Protein AF-0000000072094626 (afdb_homodimer)

Solvent-accessible surface area (backbone atoms only — not comparable to full-atom values): 9443 Å² total; per-residue (Å²): 126,78,77,62,43,50,70,59,58,68,62,19,63,42,38,74,33,29,32,43,36,54,30,56,33,66,37,34,53,61,81,50,73,42,52,44,50,29,40,47,22,31,36,39,31,54,20,43,29,46,33,30,48,63,70,65,73,51,62,72,53,30,71,47,33,34,38,36,31,45,36,63,46,53,60,38,62,91,82,65,58,34,63,42,65,42,60,80,67,52,131,124,77,76,63,42,51,72,60,59,69,62,19,63,44,39,75,33,29,34,42,36,54,31,56,32,65,37,36,52,60,83,51,73,43,51,44,50,30,40,49,21,29,37,39,30,54,18,42,31,46,32,30,49,61,69,64,73,49,61,73,53,30,71,48,34,35,38,36,33,46,35,64,45,52,60,39,62,90,82,66,59,35,62,42,66,42,60,78,67,54,131

Nearest PDB structures (foldseek):
  8wed-assembly2_E  TM=9.328E-01  e=4.763E-06  Arabidopsis thaliana
  7ogq-assembly1_BBB  TM=9.602E-01  e=1.134E-05  Arabidopsis thaliana
  4lsx-assembly2_B  TM=9.544E-01  e=6.430E-05  Arabidopsis thaliana
  8wei-assembly1_A  TM=9.555E-01  e=1.629E-04  Brassica napus
  6r1h-assembly1_A  TM=9.447E-01  e=2.674E-04  Arabidopsis thaliana

Sequence (182 aa):
MALTSVIPRELGNLTFLVSLDLGSNSFCRNLPQEMAHLGRLKFLDLSFNGFSGKVPSWFGFLHQLQVLNLGNNSFTGSMLLHFLIFPHLRLMALTSVIPRELGNLTFLVSLDLGSNSFCRNLPQEMAHLGRLKFLDLSFNGFSGKVPSWFGFLHQLQVLNLGNNSFTGSMLLHFLIFPHLRL

pLDDT: mean 82.94, std 17.41, range [27.89, 96.94]

Secondary structure (DSSP, 8-state):
-----S--GGGGG-TT-SEEE--SS--EEPPPGGGGG-TT-SEEE--SSEEEEEPPGGGGG-TT--EEE--SSEEESSS--SEEE-GGG--/-----S--GGGGG-TT-SEEE--SS--EEPPPGGGGG-TT-SEEE--SSEEEEEPPGGGGG-TT--EEE--SSEEESTT--SEEE-GGG--

Structure (mmCIF, N/CA/C/O backbone):
data_AF-0000000072094626-model_v1
#
loop_
_entity.id
_entity.type
_entity.pdbx_description
1 polymer 'Uncharacterized protein'
#
loop_
_atom_site.group_PDB
_atom_site.id
_atom_site.type_symbol
_atom_site.label_atom_id
_atom_site.label_alt_id
_atom_site.label_comp_id
_atom_site.label_asym_id
_atom_site.label_entity_id
_atom_site.label_seq_id
_atom_site.pdbx_PDB_ins_code
_atom_site.Cartn_x
_atom_site.Cartn_y
_atom_site.Cartn_z
_atom_site.occupancy
_atom_site.B_iso_or_equiv
_atom_site.auth_seq_id
_atom_site.auth_comp_id
_atom_site.auth_asym_id
_atom_site.auth_atom_id
_atom_site.pdbx_PDB_model_num
ATOM 1 N N . MET A 1 1 ? 20.719 -7.391 7.891 1 30.98 1 MET A N 1
ATOM 2 C CA . MET A 1 1 ? 19.312 -7.766 8.094 1 30.98 1 MET A CA 1
ATOM 3 C C . MET A 1 1 ? 18.578 -7.875 6.766 1 30.98 1 MET A C 1
ATOM 5 O O . MET A 1 1 ? 18.625 -6.953 5.945 1 30.98 1 MET A O 1
ATOM 9 N N . ALA A 1 2 ? 18.484 -8.844 6.297 1 40.97 2 ALA A N 1
ATOM 10 C CA . ALA A 1 2 ? 18.016 -9.07 4.926 1 40.97 2 ALA A CA 1
ATOM 11 C C . ALA A 1 2 ? 16.688 -8.375 4.672 1 40.97 2 ALA A C 1
ATOM 13 O O . ALA A 1 2 ? 15.773 -8.438 5.496 1 40.97 2 ALA A O 1
ATOM 14 N N . LEU A 1 3 ? 16.656 -7.176 4.172 1 55.59 3 LEU A N 1
ATOM 15 C CA . LEU A 1 3 ? 15.453 -6.434 3.789 1 55.59 3 LEU A CA 1
ATOM 16 C C . LEU A 1 3 ? 14.367 -7.379 3.279 1 55.59 3 LEU A C 1
ATOM 18 O O . LEU A 1 3 ? 14.594 -8.141 2.338 1 55.59 3 LEU A O 1
ATOM 22 N N . THR A 1 4 ? 13.664 -7.965 4.25 1 74.38 4 THR A N 1
ATOM 23 C CA . THR A 1 4 ? 12.68 -8.953 3.801 1 74.38 4 THR A CA 1
ATOM 24 C C . THR A 1 4 ? 11.672 -8.312 2.852 1 74.38 4 THR A C 1
ATOM 26 O O . THR A 1 4 ? 10.969 -7.375 3.229 1 74.38 4 THR A O 1
ATOM 29 N N . SER A 1 5 ? 11.891 -8.469 1.606 1 90.94 5 SER A N 1
ATOM 30 C CA . SER A 1 5 ? 11.062 -7.957 0.525 1 90.94 5 SER A CA 1
ATOM 31 C C . SER A 1 5 ? 9.75 -8.727 0.422 1 90.94 5 SER A C 1
ATOM 33 O O . SER A 1 5 ? 9.258 -8.984 -0.68 1 90.94 5 SER A O 1
ATOM 35 N N . VAL A 1 6 ? 9.25 -9.18 1.604 1 91.56 6 VAL A N 1
ATOM 36 C CA . VAL A 1 6 ? 7.988 -9.922 1.61 1 91.56 6 VAL A CA 1
ATOM 37 C C . VAL A 1 6 ? 6.875 -9.047 2.18 1 91.56 6 VAL A C 1
ATOM 39 O O . VAL A 1 6 ? 7.141 -8.094 2.908 1 91.56 6 VAL A O 1
ATOM 42 N N . ILE A 1 7 ? 5.719 -9.312 1.724 1 92.38 7 ILE A N 1
ATOM 43 C CA . ILE A 1 7 ? 4.574 -8.617 2.309 1 92.38 7 ILE A CA 1
ATOM 44 C C . ILE A 1 7 ? 4.363 -9.094 3.744 1 92.38 7 ILE A C 1
ATOM 46 O O . ILE A 1 7 ? 4.191 -10.289 3.992 1 92.38 7 ILE A O 1
ATOM 50 N N . PRO A 1 8 ? 4.359 -8.141 4.562 1 89.81 8 PRO A N 1
ATOM 51 C CA . PRO A 1 8 ? 4.102 -8.547 5.941 1 89.81 8 PRO A CA 1
ATOM 52 C C . PRO A 1 8 ? 2.684 -9.086 6.141 1 89.81 8 PRO A C 1
ATOM 54 O O . PRO A 1 8 ? 1.732 -8.555 5.562 1 89.81 8 PRO A O 1
ATOM 57 N N . ARG A 1 9 ? 2.562 -10.148 6.973 1 90.12 9 ARG A N 1
ATOM 58 C CA . ARG A 1 9 ? 1.256 -10.758 7.199 1 90.12 9 ARG A CA 1
ATOM 59 C C . ARG A 1 9 ? 0.287 -9.766 7.828 1 90.12 9 ARG A C 1
ATOM 61 O O . ARG A 1 9 ? -0.927 -9.867 7.641 1 90.12 9 ARG A O 1
ATOM 68 N N . GLU A 1 10 ? 0.843 -8.719 8.453 1 90.38 10 GLU A N 1
ATOM 69 C CA . GLU A 1 10 ? 0.038 -7.715 9.141 1 90.38 10 GLU A CA 1
ATOM 70 C C . GLU A 1 10 ? -0.748 -6.859 8.148 1 90.38 10 GLU A C 1
ATOM 72 O O . GLU A 1 10 ? -1.73 -6.215 8.523 1 90.38 10 GLU A O 1
ATOM 77 N N . LEU A 1 11 ? -0.308 -6.898 6.926 1 90.62 11 LEU A N 1
ATOM 78 C CA . LEU A 1 11 ? -1.062 -6.18 5.902 1 90.62 11 LEU A CA 1
ATOM 79 C C . LEU A 1 11 ? -2.471 -6.746 5.77 1 90.62 11 LEU A C 1
ATOM 81 O O . LEU A 1 11 ? -3.414 -6.012 5.461 1 90.62 11 LEU A O 1
ATOM 85 N N . GLY A 1 12 ? -2.625 -8.023 6.09 1 91.94 12 GLY A N 1
ATOM 86 C CA . GLY A 1 12 ? -3.92 -8.68 6.039 1 91.94 12 GLY A CA 1
ATOM 87 C C . GLY A 1 12 ? -4.883 -8.188 7.105 1 91.94 12 GLY A C 1
ATOM 88 O O . GLY A 1 12 ? -6.082 -8.453 7.035 1 91.94 12 GLY A O 1
ATOM 89 N N . ASN A 1 13 ? -4.34 -7.422 8.023 1 90.69 13 ASN A N 1
ATOM 90 C CA . ASN A 1 13 ? -5.18 -6.883 9.086 1 90.69 13 ASN A CA 1
ATOM 91 C C . ASN A 1 13 ? -5.922 -5.629 8.633 1 90.69 13 ASN A C 1
ATOM 93 O O . ASN A 1 13 ? -6.855 -5.18 9.297 1 90.69 13 ASN A O 1
ATOM 97 N N . LEU A 1 14 ? -5.535 -5.133 7.566 1 92.56 14 LEU A N 1
ATOM 98 C CA . LEU A 1 14 ? -6.16 -3.914 7.066 1 92.56 14 LEU A CA 1
ATOM 99 C C . LEU A 1 14 ? -7.422 -4.238 6.27 1 92.56 14 LEU A C 1
ATOM 101 O O . LEU A 1 14 ? -7.504 -3.922 5.082 1 92.56 14 LEU A O 1
ATOM 105 N N . THR A 1 15 ? -8.406 -4.738 6.98 1 93.31 15 THR A N 1
ATOM 106 C CA . THR A 1 15 ? -9.594 -5.305 6.352 1 93.31 15 THR A CA 1
ATOM 107 C C . THR A 1 15 ? -10.477 -4.203 5.77 1 93.31 15 THR A C 1
ATOM 109 O O . THR A 1 15 ? -11.391 -4.48 4.984 1 93.31 15 THR A O 1
ATOM 112 N N . PHE A 1 16 ? -10.156 -2.979 6.109 1 94.5 16 PHE A N 1
ATOM 113 C CA . PHE A 1 16 ? -10.945 -1.851 5.641 1 94.5 16 PHE A CA 1
ATOM 114 C C . PHE A 1 16 ? -10.438 -1.357 4.289 1 94.5 16 PHE A C 1
ATOM 116 O O . PHE A 1 16 ? -11.039 -0.468 3.682 1 94.5 16 PHE A O 1
ATOM 123 N N . LEU A 1 17 ? -9.406 -1.955 3.691 1 95.5 17 LEU A N 1
ATOM 124 C CA . LEU A 1 17 ? -8.82 -1.461 2.453 1 95.5 17 LEU A CA 1
ATOM 125 C C . LEU A 1 17 ? -9.773 -1.653 1.279 1 95.5 17 LEU A C 1
ATOM 127 O O . LEU A 1 17 ? -10.375 -2.721 1.131 1 95.5 17 LEU A O 1
ATOM 131 N N . VAL A 1 18 ? -9.852 -0.615 0.573 1 96.25 18 VAL A N 1
ATOM 132 C CA . VAL A 1 18 ? -10.633 -0.664 -0.657 1 96.25 18 VAL A CA 1
ATOM 133 C C . VAL A 1 18 ? -9.703 -0.719 -1.863 1 96.25 18 VAL A C 1
ATOM 135 O O . VAL A 1 18 ? -10.008 -1.374 -2.863 1 96.25 18 VAL A O 1
ATOM 138 N N . SER A 1 19 ? -8.609 0.006 -1.697 1 96.94 19 SER A N 1
ATOM 139 C CA . SER A 1 19 ? -7.586 0.065 -2.738 1 96.94 19 SER A CA 1
ATOM 140 C C . SER A 1 19 ? -6.195 -0.195 -2.168 1 96.94 19 SER A C 1
ATOM 142 O O . SER A 1 19 ? -5.848 0.331 -1.108 1 96.94 19 SER A O 1
ATOM 144 N N . LEU A 1 20 ? -5.484 -1.068 -2.895 1 95.94 20 LEU A N 1
ATOM 145 C CA . LEU A 1 20 ? -4.102 -1.352 -2.518 1 95.94 20 LEU A CA 1
ATOM 146 C C . LEU A 1 20 ? -3.221 -1.496 -3.752 1 95.94 20 LEU A C 1
ATOM 148 O O . LEU A 1 20 ? -3.422 -2.404 -4.562 1 95.94 20 LEU A O 1
ATOM 152 N N . ASP A 1 21 ? -2.289 -0.549 -3.836 1 96.06 21 ASP A N 1
ATOM 153 C CA . ASP A 1 21 ? -1.339 -0.598 -4.941 1 96.06 21 ASP A CA 1
ATOM 154 C C . ASP A 1 21 ? 0.094 -0.731 -4.43 1 96.06 21 ASP A C 1
ATOM 156 O O . ASP A 1 21 ? 0.64 0.208 -3.85 1 96.06 21 ASP A O 1
ATOM 160 N N . LEU A 1 22 ? 0.623 -1.941 -4.605 1 96 22 LEU A N 1
ATOM 161 C CA . LEU A 1 22 ? 2.006 -2.232 -4.246 1 96 22 LEU A CA 1
ATOM 162 C C . LEU A 1 22 ? 2.838 -2.539 -5.484 1 96 22 LEU A C 1
ATOM 164 O O . LEU A 1 22 ? 3.877 -3.197 -5.395 1 96 22 LEU A O 1
ATOM 168 N N . GLY A 1 23 ? 2.312 -2.033 -6.559 1 95.44 23 GLY A N 1
ATOM 169 C CA . GLY A 1 23 ? 3.016 -2.299 -7.805 1 95.44 23 GLY A CA 1
ATOM 170 C C . GLY A 1 23 ? 4.332 -1.554 -7.918 1 95.44 23 GLY A C 1
ATOM 171 O O . GLY A 1 23 ? 4.562 -0.579 -7.199 1 95.44 23 GLY A O 1
ATOM 172 N N . SER A 1 24 ? 5.219 -2.061 -8.852 1 95.81 24 SER A N 1
ATOM 173 C CA . SER A 1 24 ? 6.477 -1.397 -9.188 1 95.81 24 SER A CA 1
ATOM 174 C C . SER A 1 24 ? 7.41 -1.34 -7.988 1 95.81 24 SER A C 1
ATOM 176 O O . SER A 1 24 ? 7.969 -0.285 -7.676 1 95.81 24 SER A O 1
ATOM 178 N N . ASN A 1 25 ? 7.504 -2.482 -7.328 1 96.69 25 ASN A N 1
ATOM 179 C CA . ASN A 1 25 ? 8.445 -2.656 -6.227 1 96.69 25 ASN A CA 1
ATOM 180 C C . ASN A 1 25 ? 9.297 -3.91 -6.41 1 96.69 25 ASN A C 1
ATOM 182 O O . ASN A 1 25 ? 9.5 -4.367 -7.535 1 96.69 25 ASN A O 1
ATOM 186 N N . SER A 1 26 ? 9.953 -4.391 -5.336 1 95.25 26 SER A N 1
ATOM 187 C CA . SER A 1 26 ? 10.828 -5.562 -5.438 1 95.25 26 SER A CA 1
ATOM 188 C C . SER A 1 26 ? 10.352 -6.68 -4.512 1 95.25 26 SER A C 1
ATOM 190 O O . SER A 1 26 ? 11.172 -7.402 -3.941 1 95.25 26 SER A O 1
ATOM 192 N N . PHE A 1 27 ? 9.031 -6.766 -4.434 1 94.69 27 PHE A N 1
ATOM 193 C CA . PHE A 1 27 ? 8.523 -7.859 -3.615 1 94.69 27 PHE A CA 1
ATOM 194 C C . PHE A 1 27 ? 8.906 -9.203 -4.211 1 94.69 27 PHE A C 1
ATOM 196 O O . PHE A 1 27 ? 8.984 -9.352 -5.434 1 94.69 27 PHE A O 1
ATOM 203 N N . CYS A 1 28 ? 9.148 -10.078 -3.254 1 92.88 28 CYS A N 1
ATOM 204 C CA . CYS A 1 28 ? 9.461 -11.438 -3.684 1 92.88 28 CYS A CA 1
ATOM 205 C C . CYS A 1 28 ? 8.648 -12.461 -2.906 1 92.88 28 CYS A C 1
ATOM 207 O O . CYS A 1 28 ? 7.875 -12.102 -2.018 1 92.88 28 CYS A O 1
ATOM 209 N N . ARG A 1 29 ? 8.781 -13.703 -3.221 1 90.12 29 ARG A N 1
ATOM 210 C CA . ARG A 1 29 ? 8.164 -14.852 -2.566 1 90.12 29 ARG A CA 1
ATOM 211 C C . ARG A 1 29 ? 6.648 -14.836 -2.752 1 90.12 29 ARG A C 1
ATOM 213 O O . ARG A 1 29 ? 6.137 -14.18 -3.66 1 90.12 29 ARG A O 1
ATOM 220 N N . ASN A 1 30 ? 5.922 -15.711 -2.029 1 89.38 30 ASN A N 1
ATOM 221 C CA . ASN A 1 30 ? 4.48 -15.891 -2.174 1 89.38 30 ASN A CA 1
ATOM 222 C C . ASN A 1 30 ? 3.705 -14.844 -1.38 1 89.38 30 ASN A C 1
ATOM 224 O O . ASN A 1 30 ? 4.254 -14.211 -0.478 1 89.38 30 ASN A O 1
ATOM 228 N N . LEU A 1 31 ? 2.508 -14.648 -1.781 1 90.69 31 LEU A N 1
ATOM 229 C CA . LEU A 1 31 ? 1.597 -13.781 -1.046 1 90.69 31 LEU A CA 1
ATOM 230 C C . LEU A 1 31 ? 1.106 -14.461 0.228 1 90.69 31 LEU A C 1
ATOM 232 O O . LEU A 1 31 ? 0.74 -15.633 0.206 1 90.69 31 LEU A O 1
ATOM 236 N N . PRO A 1 32 ? 1.161 -13.703 1.275 1 90.06 32 PRO A N 1
ATOM 237 C CA . PRO A 1 32 ? 0.669 -14.312 2.514 1 90.06 32 PRO A CA 1
ATOM 238 C C . PRO A 1 32 ? -0.834 -14.578 2.484 1 90.06 32 PRO A C 1
ATOM 240 O O . PRO A 1 32 ? -1.592 -13.789 1.91 1 90.06 32 PRO A O 1
ATOM 243 N N . GLN A 1 33 ? -1.255 -15.648 3.184 1 92.62 33 GLN A N 1
ATOM 244 C CA . GLN A 1 33 ? -2.658 -16.047 3.172 1 92.62 33 GLN A CA 1
ATOM 245 C C . GLN A 1 33 ? -3.525 -15.047 3.922 1 92.62 33 GLN A C 1
ATOM 247 O O . GLN A 1 33 ? -4.727 -14.938 3.66 1 92.62 33 GLN A O 1
ATOM 252 N N . GLU A 1 34 ? -2.916 -14.289 4.754 1 93.75 34 GLU A N 1
ATOM 253 C CA . GLU A 1 34 ? -3.631 -13.289 5.539 1 93.75 34 GLU A CA 1
ATOM 254 C C . GLU A 1 34 ? -4.254 -12.227 4.637 1 93.75 34 GLU A C 1
ATOM 256 O O . GLU A 1 34 ? -5.184 -11.523 5.043 1 93.75 34 GLU A O 1
ATOM 261 N N . MET A 1 35 ? -3.76 -12.078 3.41 1 93 35 MET A N 1
ATOM 262 C CA . MET A 1 35 ? -4.336 -11.117 2.477 1 93 35 MET A CA 1
ATOM 263 C C . MET A 1 35 ? -5.754 -11.516 2.086 1 93 35 MET A C 1
ATOM 265 O O . MET A 1 35 ? -6.512 -10.703 1.564 1 93 35 MET A O 1
ATOM 269 N N . ALA A 1 36 ? -6.102 -12.711 2.389 1 93 36 ALA A N 1
ATOM 270 C CA . ALA A 1 36 ? -7.453 -13.188 2.119 1 93 36 ALA A CA 1
ATOM 271 C C . ALA A 1 36 ? -8.477 -12.445 2.975 1 93 36 ALA A C 1
ATOM 273 O O . ALA A 1 36 ? -9.672 -12.469 2.68 1 93 36 ALA A O 1
ATOM 274 N N . HIS A 1 37 ? -8.008 -11.805 3.938 1 94.31 37 HIS A N 1
ATOM 275 C CA . HIS A 1 37 ? -8.898 -11.102 4.852 1 94.31 37 HIS A CA 1
ATOM 276 C C . HIS A 1 37 ? -9.297 -9.742 4.285 1 94.31 37 HIS A C 1
ATOM 278 O O . HIS A 1 37 ? -10.188 -9.078 4.82 1 94.31 37 HIS A O 1
ATOM 284 N N . LEU A 1 38 ? -8.719 -9.406 3.18 1 94.06 38 LEU A N 1
ATOM 285 C CA . LEU A 1 38 ? -9 -8.086 2.609 1 94.06 38 LEU A CA 1
ATOM 286 C C . LEU A 1 38 ? -10.242 -8.133 1.727 1 94.06 38 LEU A C 1
ATOM 288 O O . LEU A 1 38 ? -10.172 -7.812 0.538 1 94.06 38 LEU A O 1
ATOM 292 N N . GLY A 1 39 ? -11.305 -8.367 2.359 1 91.62 39 GLY A N 1
ATOM 293 C CA . GLY A 1 39 ? -12.547 -8.664 1.665 1 91.62 39 GLY A CA 1
ATOM 294 C C . GLY A 1 39 ? -13.188 -7.441 1.033 1 91.62 39 GLY A C 1
ATOM 295 O O . GLY A 1 39 ? -14.086 -7.566 0.198 1 91.62 39 GLY A O 1
ATOM 296 N N . ARG A 1 40 ? -12.734 -6.25 1.375 1 94 40 ARG A N 1
ATOM 297 C CA . ARG A 1 40 ? -13.352 -5.027 0.863 1 94 40 ARG A CA 1
ATOM 298 C C . ARG A 1 40 ? -12.562 -4.473 -0.316 1 94 40 ARG A C 1
ATOM 300 O O . ARG A 1 40 ? -12.953 -3.471 -0.92 1 94 40 ARG A O 1
ATOM 307 N N . LEU A 1 41 ? -11.539 -5.137 -0.758 1 94.19 41 LEU A N 1
ATOM 308 C CA . LEU A 1 41 ? -10.68 -4.645 -1.825 1 94.19 41 LEU A CA 1
ATOM 309 C C . LEU A 1 41 ? -11.422 -4.613 -3.156 1 94.19 41 LEU A C 1
ATOM 311 O O . LEU A 1 41 ? -12.031 -5.609 -3.551 1 94.19 41 LEU A O 1
ATOM 315 N N . LYS A 1 42 ? -11.359 -3.473 -3.744 1 94.06 42 LYS A N 1
ATOM 316 C CA . LYS A 1 42 ? -11.898 -3.332 -5.094 1 94.06 42 LYS A CA 1
ATOM 317 C C . LYS A 1 42 ? -10.781 -3.268 -6.129 1 94.06 42 LYS A C 1
ATOM 319 O O . LYS A 1 42 ? -10.969 -3.678 -7.277 1 94.06 42 LYS A O 1
ATOM 324 N N . PHE A 1 43 ? -9.672 -2.703 -5.68 1 94 43 PHE A N 1
ATOM 325 C CA . PHE A 1 43 ? -8.508 -2.551 -6.547 1 94 43 PHE A CA 1
ATOM 326 C C . PHE A 1 43 ? -7.262 -3.111 -5.879 1 94 43 PHE A C 1
ATOM 328 O O . PHE A 1 43 ? -6.957 -2.77 -4.734 1 94 43 PHE A O 1
ATOM 335 N N . LEU A 1 44 ? -6.598 -4.043 -6.598 1 93.69 44 LEU A N 1
ATOM 336 C CA . LEU A 1 44 ? -5.336 -4.605 -6.129 1 93.69 44 LEU A CA 1
ATOM 337 C C . LEU A 1 44 ? -4.316 -4.664 -7.262 1 93.69 44 LEU A C 1
ATOM 339 O O . LEU A 1 44 ? -4.543 -5.336 -8.273 1 93.69 44 LEU A O 1
ATOM 343 N N . ASP A 1 45 ? -3.26 -3.918 -7.039 1 94.38 45 ASP A N 1
ATOM 344 C CA . ASP A 1 45 ? -2.174 -3.957 -8.016 1 94.38 45 ASP A CA 1
ATOM 345 C C . ASP A 1 45 ? -0.89 -4.488 -7.383 1 94.38 45 ASP A C 1
ATOM 347 O O . ASP A 1 45 ? -0.334 -3.869 -6.473 1 94.38 45 ASP A O 1
ATOM 351 N N . LEU A 1 46 ? -0.45 -5.648 -7.809 1 93.81 46 LEU A N 1
ATOM 352 C CA . LEU A 1 46 ? 0.792 -6.266 -7.359 1 93.81 46 LEU A CA 1
ATOM 353 C C . LEU A 1 46 ? 1.77 -6.43 -8.523 1 93.81 46 LEU A C 1
ATOM 355 O O . LEU A 1 46 ? 2.707 -7.227 -8.438 1 93.81 46 LEU A O 1
ATOM 359 N N . SER A 1 47 ? 1.541 -5.574 -9.555 1 92.88 47 SER A N 1
ATOM 360 C CA . SER A 1 47 ? 2.287 -5.766 -10.797 1 92.88 47 SER A CA 1
ATOM 361 C C . SER A 1 47 ? 3.711 -5.234 -10.672 1 92.88 47 SER A C 1
ATOM 363 O O . SER A 1 47 ? 4.004 -4.43 -9.789 1 92.88 47 SER A O 1
ATOM 365 N N . PHE A 1 48 ? 4.598 -5.688 -11.625 1 93.75 48 PHE A N 1
ATOM 366 C CA . PHE A 1 48 ? 5.98 -5.234 -11.719 1 93.75 48 PHE A CA 1
ATOM 367 C C . PHE A 1 48 ? 6.711 -5.453 -10.398 1 93.75 48 PHE A C 1
ATOM 369 O O . PHE A 1 48 ? 7.285 -4.516 -9.836 1 93.75 48 PHE A O 1
ATOM 376 N N . ASN A 1 49 ? 6.609 -6.742 -10.016 1 95.44 49 ASN A N 1
ATOM 377 C CA . ASN A 1 49 ? 7.344 -7.23 -8.859 1 95.44 49 ASN A CA 1
ATOM 378 C C . ASN A 1 49 ? 8.031 -8.562 -9.148 1 95.44 49 ASN A C 1
ATOM 380 O O . ASN A 1 49 ? 8.367 -8.852 -10.297 1 95.44 49 ASN A O 1
ATOM 384 N N . GLY A 1 50 ? 8.477 -9.203 -8.062 1 93.88 50 GLY A N 1
ATOM 385 C CA . GLY A 1 50 ? 9.117 -10.5 -8.211 1 93.88 50 GLY A CA 1
ATOM 386 C C . GLY A 1 50 ? 8.375 -11.617 -7.516 1 93.88 50 GLY A C 1
ATOM 387 O O . GLY A 1 50 ? 8.984 -12.594 -7.062 1 93.88 50 GLY A O 1
ATOM 388 N N . PHE A 1 51 ? 7.051 -11.461 -7.387 1 91.62 51 PHE A N 1
ATOM 389 C CA . PHE A 1 51 ? 6.27 -12.516 -6.746 1 91.62 51 PHE A CA 1
ATOM 390 C C . PHE A 1 51 ? 6.379 -13.82 -7.523 1 91.62 51 PHE A C 1
ATOM 392 O O . PHE A 1 51 ? 6.469 -13.812 -8.758 1 91.62 51 PHE A O 1
ATOM 399 N N . SER A 1 52 ? 6.371 -14.789 -6.73 1 90.19 52 SER A N 1
ATOM 400 C CA . SER A 1 52 ? 6.457 -16.125 -7.328 1 90.19 52 SER A CA 1
ATOM 401 C C . SER A 1 52 ? 5.473 -17.078 -6.676 1 90.19 52 SER A C 1
ATOM 403 O O . SER A 1 52 ? 4.703 -16.688 -5.793 1 90.19 52 SER A O 1
ATOM 405 N N . GLY A 1 53 ? 5.484 -18.344 -7.238 1 87.69 53 GLY A N 1
ATOM 406 C CA . GLY A 1 53 ? 4.578 -19.359 -6.727 1 87.69 53 GLY A CA 1
ATOM 407 C C . GLY A 1 53 ? 3.254 -19.406 -7.465 1 87.69 53 GLY A C 1
ATOM 408 O O . GLY A 1 53 ? 3.061 -18.688 -8.445 1 87.69 53 GLY A O 1
ATOM 409 N N . LYS A 1 54 ? 2.434 -20.266 -7.039 1 85.38 54 LYS A N 1
ATOM 410 C CA . LYS A 1 54 ? 1.118 -20.406 -7.656 1 85.38 54 LYS A CA 1
ATOM 411 C C . LYS A 1 54 ? 0.202 -19.25 -7.273 1 85.38 54 LYS A C 1
ATOM 413 O O . LYS A 1 54 ? 0.275 -18.734 -6.156 1 85.38 54 LYS A O 1
ATOM 418 N N . VAL A 1 55 ? -0.602 -18.797 -8.141 1 83.94 55 VAL A N 1
ATOM 419 C CA . VAL A 1 55 ? -1.619 -17.797 -7.828 1 83.94 55 VAL A CA 1
ATOM 420 C C . VAL A 1 55 ? -2.498 -18.297 -6.684 1 83.94 55 VAL A C 1
ATOM 422 O O . VAL A 1 55 ? -3.094 -19.375 -6.773 1 83.94 55 VAL A O 1
ATOM 425 N N . PRO A 1 56 ? -2.564 -17.578 -5.684 1 83.5 56 PRO A N 1
ATOM 426 C CA . PRO A 1 56 ? -3.281 -18.062 -4.5 1 83.5 56 PRO A CA 1
ATOM 427 C C . PRO A 1 56 ? -4.773 -18.266 -4.754 1 83.5 56 PRO A C 1
ATOM 429 O O . PRO A 1 56 ? -5.398 -17.469 -5.457 1 83.5 56 PRO A O 1
ATOM 432 N N . SER A 1 57 ? -5.32 -19.281 -4.191 1 81.44 57 SER A N 1
ATOM 433 C CA . SER A 1 57 ? -6.734 -19.594 -4.367 1 81.44 57 SER A CA 1
ATOM 434 C C . SER A 1 57 ? -7.613 -18.609 -3.604 1 81.44 57 SER A C 1
ATOM 436 O O . SER A 1 57 ? -8.781 -18.406 -3.947 1 81.44 57 SER A O 1
ATOM 438 N N . TRP A 1 58 ? -6.992 -18.047 -2.645 1 83.69 58 TRP A N 1
ATOM 439 C CA . TRP A 1 58 ? -7.789 -17.156 -1.796 1 83.69 58 TRP A CA 1
ATOM 440 C C . TRP A 1 58 ? -8.18 -15.891 -2.543 1 83.69 58 TRP A C 1
ATOM 442 O O . TRP A 1 58 ? -8.961 -15.086 -2.043 1 83.69 58 TRP A O 1
ATOM 452 N N . PHE A 1 59 ? -7.652 -15.586 -3.756 1 83.81 59 PHE A N 1
ATOM 453 C CA . PHE A 1 59 ? -8.125 -14.469 -4.559 1 83.81 59 PHE A CA 1
ATOM 454 C C . PHE A 1 59 ? -9.633 -14.555 -4.777 1 83.81 59 PHE A C 1
ATOM 456 O O . PHE A 1 59 ? -10.312 -13.531 -4.891 1 83.81 59 PHE A O 1
ATOM 463 N N . GLY A 1 60 ? -10.039 -15.758 -4.738 1 81 60 GLY A N 1
ATOM 464 C CA . GLY A 1 60 ? -11.461 -15.992 -4.898 1 81 60 GLY A CA 1
ATOM 465 C C . GLY A 1 60 ? -12.289 -15.477 -3.734 1 81 60 GLY A C 1
ATOM 466 O O . GLY A 1 60 ? -13.5 -15.289 -3.861 1 81 60 GLY A O 1
ATOM 467 N N . PHE A 1 61 ? -11.641 -15.188 -2.6 1 84.25 61 PHE A N 1
ATOM 468 C CA . PHE A 1 61 ? -12.344 -14.711 -1.414 1 84.25 61 PHE A CA 1
ATOM 469 C C . PHE A 1 61 ? -12.484 -13.195 -1.439 1 84.25 61 PHE A C 1
ATOM 471 O O . PHE A 1 61 ? -13.188 -12.617 -0.612 1 84.25 61 PHE A O 1
ATOM 478 N N . LEU A 1 62 ? -11.805 -12.656 -2.387 1 88.38 62 LEU A N 1
ATOM 479 C CA . LEU A 1 62 ? -11.938 -11.203 -2.521 1 88.38 62 LEU A CA 1
ATOM 480 C C . LEU A 1 62 ? -13.117 -10.852 -3.426 1 88.38 62 LEU A C 1
ATOM 482 O O . LEU A 1 62 ? -12.922 -10.43 -4.566 1 88.38 62 LEU A O 1
ATOM 486 N N . HIS A 1 63 ? -14.305 -10.797 -2.855 1 86.44 63 HIS A N 1
ATOM 487 C CA . HIS A 1 63 ? -15.547 -10.758 -3.611 1 86.44 63 HIS A CA 1
ATOM 488 C C . HIS A 1 63 ? -15.812 -9.359 -4.16 1 86.44 63 HIS A C 1
ATOM 490 O O . HIS A 1 63 ? -16.562 -9.195 -5.125 1 86.44 63 HIS A O 1
ATOM 496 N N . GLN A 1 64 ? -15.203 -8.414 -3.58 1 90.75 64 GLN A N 1
ATOM 497 C CA . GLN A 1 64 ? -15.461 -7.051 -4.031 1 90.75 64 GLN A CA 1
ATOM 498 C C . GLN A 1 64 ? -14.422 -6.598 -5.047 1 90.75 64 GLN A C 1
ATOM 500 O O . GLN A 1 64 ? -14.508 -5.492 -5.582 1 90.75 64 GLN A O 1
ATOM 505 N N . LEU A 1 65 ? -13.469 -7.473 -5.324 1 89.94 65 LEU A N 1
ATOM 506 C CA . LEU A 1 65 ? -12.375 -7.121 -6.219 1 89.94 65 LEU A CA 1
ATOM 507 C C . LEU A 1 65 ? -12.883 -6.891 -7.637 1 89.94 65 LEU A C 1
ATOM 509 O O . LEU A 1 65 ? -13.594 -7.734 -8.188 1 89.94 65 LEU A O 1
ATOM 513 N N . GLN A 1 66 ? -12.555 -5.789 -8.133 1 89.31 66 GLN A N 1
ATOM 514 C CA . GLN A 1 66 ? -12.938 -5.426 -9.492 1 89.31 66 GLN A CA 1
ATOM 515 C C . GLN A 1 66 ? -11.727 -5.426 -10.422 1 89.31 66 GLN A C 1
ATOM 517 O O . GLN A 1 66 ? -11.836 -5.812 -11.586 1 89.31 66 GLN A O 1
ATOM 522 N N . VAL A 1 67 ? -10.633 -4.973 -9.875 1 90.06 67 VAL A N 1
ATOM 523 C CA . VAL A 1 67 ? -9.422 -4.91 -10.68 1 90.06 67 VAL A CA 1
ATOM 524 C C . VAL A 1 67 ? -8.273 -5.59 -9.945 1 90.06 67 VAL A C 1
ATOM 526 O O . VAL A 1 67 ? -8 -5.277 -8.781 1 90.06 67 VAL A O 1
ATOM 529 N N . LEU A 1 68 ? -7.648 -6.535 -10.586 1 90.5 68 LEU A N 1
ATOM 530 C CA . LEU A 1 68 ? -6.457 -7.227 -10.102 1 90.5 68 LEU A CA 1
ATOM 531 C C . LEU A 1 68 ? -5.363 -7.234 -11.164 1 90.5 68 LEU A C 1
ATOM 533 O O . LEU A 1 68 ? -5.594 -7.656 -12.297 1 90.5 68 LEU A O 1
ATOM 537 N N . ASN A 1 69 ? -4.258 -6.656 -10.766 1 90.81 69 ASN A N 1
ATOM 538 C CA . ASN A 1 69 ? -3.115 -6.656 -11.68 1 90.81 69 ASN A CA 1
ATOM 539 C C . ASN A 1 69 ? -1.938 -7.434 -11.102 1 90.81 69 ASN A C 1
ATOM 541 O O . ASN A 1 69 ? -1.341 -7.02 -10.102 1 90.81 69 ASN A O 1
ATOM 545 N N . LEU A 1 70 ? -1.56 -8.523 -11.664 1 90.06 70 LEU A N 1
ATOM 546 C CA . LEU A 1 70 ? -0.461 -9.375 -11.227 1 90.06 70 LEU A CA 1
ATOM 547 C C . LEU A 1 70 ? 0.653 -9.414 -12.266 1 90.06 70 LEU A C 1
ATOM 549 O O . LEU A 1 70 ? 1.608 -10.18 -12.133 1 90.06 70 LEU A O 1
ATOM 553 N N . GLY A 1 71 ? 0.458 -8.5 -13.18 1 88.31 71 GLY A N 1
ATOM 554 C CA . GLY A 1 71 ? 1.367 -8.555 -14.312 1 88.31 71 GLY A CA 1
ATOM 555 C C . GLY A 1 71 ? 2.816 -8.328 -13.93 1 88.31 71 GLY A C 1
ATOM 556 O O . GLY A 1 71 ? 3.102 -7.648 -12.938 1 88.31 71 GLY A O 1
ATOM 557 N N . ASN A 1 72 ? 3.713 -8.961 -14.844 1 89.62 72 ASN A N 1
ATOM 558 C CA . ASN A 1 72 ? 5.148 -8.75 -14.688 1 89.62 72 ASN A CA 1
ATOM 559 C C . ASN A 1 72 ? 5.648 -9.297 -13.352 1 89.62 72 ASN A C 1
ATOM 561 O O . ASN A 1 72 ? 6.32 -8.578 -12.602 1 89.62 72 ASN A O 1
ATOM 565 N N . ASN A 1 73 ? 5.242 -10.5 -13.117 1 91.88 73 ASN A N 1
ATOM 566 C CA . ASN A 1 73 ? 5.699 -11.32 -12.008 1 91.88 73 ASN A CA 1
ATOM 567 C C . ASN A 1 73 ? 6.066 -12.734 -12.461 1 91.88 73 ASN A C 1
ATOM 569 O O . ASN A 1 73 ? 6.199 -12.984 -13.664 1 91.88 73 ASN A O 1
ATOM 573 N N . SER A 1 74 ? 6.438 -13.531 -11.461 1 90.25 74 SER A N 1
ATOM 574 C CA . SER A 1 74 ? 6.836 -14.891 -11.812 1 90.25 74 SER A CA 1
ATOM 575 C C . SER A 1 74 ? 5.84 -15.914 -11.281 1 90.25 74 SER A C 1
ATOM 577 O O . SER A 1 74 ? 6.23 -17 -10.852 1 90.25 74 SER A O 1
ATOM 579 N N . PHE A 1 75 ? 4.582 -15.469 -11.203 1 86.12 75 PHE A N 1
ATOM 580 C CA . PHE A 1 75 ? 3.566 -16.406 -10.742 1 86.12 75 PHE A CA 1
ATOM 581 C C . PHE A 1 75 ? 3.459 -17.594 -11.695 1 86.12 75 PHE A C 1
ATOM 583 O O . PHE A 1 75 ? 3.686 -17.469 -12.898 1 86.12 75 PHE A O 1
ATOM 590 N N . THR A 1 76 ? 3.27 -18.641 -11.094 1 81.75 76 THR A N 1
ATOM 591 C CA . THR A 1 76 ? 3.043 -19.844 -11.883 1 81.75 76 THR A CA 1
ATOM 592 C C . THR A 1 76 ? 1.606 -20.328 -11.727 1 81.75 76 THR A C 1
ATOM 594 O O . THR A 1 76 ? 0.889 -19.891 -10.828 1 81.75 76 THR A O 1
ATOM 597 N N . GLY A 1 77 ? 1.119 -21.125 -12.664 1 70.75 77 GLY A N 1
ATOM 598 C CA . GLY A 1 77 ? -0.197 -21.734 -12.602 1 70.75 77 GLY A CA 1
ATOM 599 C C . GLY A 1 77 ? -1.025 -21.5 -13.852 1 70.75 77 GLY A C 1
ATOM 600 O O . GLY A 1 77 ? -0.708 -20.609 -14.648 1 70.75 77 GLY A O 1
ATOM 601 N N . SER A 1 78 ? -1.718 -22.391 -14.312 1 58.19 78 SER A N 1
ATOM 602 C CA . SER A 1 78 ? -2.441 -22.484 -15.578 1 58.19 78 SER A CA 1
ATOM 603 C C . SER A 1 78 ? -3.199 -21.188 -15.875 1 58.19 78 SER A C 1
ATOM 605 O O . SER A 1 78 ? -3.348 -20.797 -17.031 1 58.19 78 SER A O 1
ATOM 607 N N . MET A 1 79 ? -4.09 -20.875 -15.016 1 55.44 79 MET A N 1
ATOM 608 C CA . MET A 1 79 ? -5.031 -19.781 -15.25 1 55.44 79 MET A CA 1
ATOM 609 C C . MET A 1 79 ? -4.379 -18.422 -14.969 1 55.44 79 MET A C 1
ATOM 611 O O . MET A 1 79 ? -4.754 -17.734 -14.023 1 55.44 79 MET A O 1
ATOM 615 N N . LEU A 1 80 ? -3.141 -18.234 -15.32 1 55.31 80 LEU A N 1
ATOM 616 C CA . LEU A 1 80 ? -2.312 -17.125 -14.844 1 55.31 80 LEU A CA 1
ATOM 617 C C . LEU A 1 80 ? -2.926 -15.789 -15.219 1 55.31 80 LEU A C 1
ATOM 619 O O . LEU A 1 80 ? -2.961 -15.422 -16.391 1 55.31 80 LEU A O 1
ATOM 623 N N . LEU A 1 81 ? -4.094 -15.508 -14.812 1 55.28 81 LEU A N 1
ATOM 624 C CA . LEU A 1 81 ? -4.684 -14.227 -15.18 1 55.28 81 LEU A CA 1
ATOM 625 C C . LEU A 1 81 ? -3.93 -13.078 -14.531 1 55.28 81 LEU A C 1
ATOM 627 O O . LEU A 1 81 ? -3.766 -13.047 -13.305 1 55.28 81 LEU A O 1
ATOM 631 N N . HIS A 1 82 ? -2.939 -12.562 -15.25 1 58.84 82 HIS A N 1
ATOM 632 C CA . HIS A 1 82 ? -2.121 -11.414 -14.867 1 58.84 82 HIS A CA 1
ATOM 633 C C . HIS A 1 82 ? -2.99 -10.203 -14.539 1 58.84 82 HIS A C 1
ATOM 635 O O . HIS A 1 82 ? -2.625 -9.383 -13.695 1 58.84 82 HIS A O 1
ATOM 641 N N . PHE A 1 83 ? -4.02 -10.07 -15.367 1 60.09 83 PHE A N 1
ATOM 642 C CA . PHE A 1 83 ? -5.004 -9.016 -15.117 1 60.09 83 PHE A CA 1
ATOM 643 C C . PHE A 1 83 ? -6.41 -9.602 -15.047 1 60.09 83 PHE A C 1
ATOM 645 O O . PHE A 1 83 ? -6.863 -10.25 -15.992 1 60.09 83 PHE A O 1
ATOM 652 N N . LEU A 1 84 ? -6.848 -9.789 -13.82 1 62.34 84 LEU A N 1
ATOM 653 C CA . LEU A 1 84 ? -8.211 -10.289 -13.711 1 62.34 84 LEU A CA 1
ATOM 654 C C . LEU A 1 84 ? -9.188 -9.148 -13.414 1 62.34 84 LEU A C 1
ATOM 656 O O . LEU A 1 84 ? -8.898 -8.289 -12.578 1 62.34 84 LEU A O 1
ATOM 660 N N . ILE A 1 85 ? -9.828 -8.648 -14.531 1 57.91 85 ILE A N 1
ATOM 661 C CA . ILE A 1 85 ? -10.992 -7.789 -14.297 1 57.91 85 ILE A CA 1
ATOM 662 C C . ILE A 1 85 ? -12.219 -8.648 -14 1 57.91 85 ILE A C 1
ATOM 664 O O . ILE A 1 85 ? -12.578 -9.523 -14.789 1 57.91 85 ILE A O 1
ATOM 668 N N . PHE A 1 86 ? -12.516 -8.695 -12.797 1 57.03 86 PHE A N 1
ATOM 669 C CA . PHE A 1 86 ? -13.68 -9.477 -12.414 1 57.03 86 PHE A CA 1
ATOM 670 C C . PHE A 1 86 ? -14.969 -8.734 -12.742 1 57.03 86 PHE A C 1
ATOM 672 O O . PHE A 1 86 ? -15.258 -7.695 -12.148 1 57.03 86 PHE A O 1
ATOM 679 N N . PRO A 1 87 ? -15.32 -8.867 -14.109 1 47.34 87 PRO A N 1
ATOM 680 C CA . PRO A 1 87 ? -16.578 -8.258 -14.562 1 47.34 87 PRO A CA 1
ATOM 681 C C . PRO A 1 87 ? -17.672 -8.32 -13.516 1 47.34 87 PRO A C 1
ATOM 683 O O . PRO A 1 87 ? -18.562 -7.469 -13.492 1 47.34 87 PRO A O 1
ATOM 686 N N . HIS A 1 88 ? -17.984 -9.508 -13.039 1 45.59 88 HIS A N 1
ATOM 687 C CA . HIS A 1 88 ? -19.266 -9.516 -12.336 1 45.59 88 HIS A CA 1
ATOM 688 C C . HIS A 1 88 ? -19.344 -8.375 -11.328 1 45.59 88 HIS A C 1
ATOM 690 O O . HIS A 1 88 ? -20.391 -8.156 -10.711 1 45.59 88 HIS A O 1
ATOM 696 N N . LEU A 1 89 ? -18.328 -7.828 -10.703 1 36.69 89 LEU A N 1
ATOM 697 C CA . LEU A 1 89 ? -18.812 -6.828 -9.758 1 36.69 89 LEU A CA 1
ATOM 698 C C . LEU A 1 89 ? -19.219 -5.547 -10.484 1 36.69 89 LEU A C 1
ATOM 700 O O . LEU A 1 89 ? -18.656 -4.48 -10.211 1 36.69 89 LEU A O 1
ATOM 704 N N . ARG A 1 90 ? -19.375 -5.617 -11.648 1 30.84 90 ARG A N 1
ATOM 705 C CA . ARG A 1 90 ? -20.172 -4.695 -12.445 1 30.84 90 ARG A CA 1
ATOM 706 C C . ARG A 1 90 ? -21.406 -4.238 -11.664 1 30.84 90 ARG A C 1
ATOM 708 O O . ARG A 1 90 ? -22.047 -5.035 -10.984 1 30.84 90 ARG A O 1
ATOM 715 N N . LEU A 1 91 ? -21.734 -2.857 -11.273 1 28.06 91 LEU A N 1
ATOM 716 C CA . LEU A 1 91 ? -23.125 -2.51 -11.484 1 28.06 91 LEU A CA 1
ATOM 717 C C . LEU A 1 91 ? -23.609 -2.982 -12.852 1 28.06 91 LEU A C 1
ATOM 719 O O . LEU A 1 91 ? -22.828 -3.055 -13.797 1 28.06 91 LEU A O 1
ATOM 723 N N . MET B 1 1 ? -14.031 -5.688 17.391 1 31.88 1 MET B N 1
ATOM 724 C CA . MET B 1 1 ? -12.617 -5.328 17.281 1 31.88 1 MET B CA 1
ATOM 725 C C . MET B 1 1 ? -12.43 -4.133 16.344 1 31.88 1 MET B C 1
ATOM 727 O O . MET B 1 1 ? -12.922 -4.137 15.219 1 31.88 1 MET B O 1
ATOM 731 N N . ALA B 1 2 ? -12.305 -3.148 16.781 1 41.34 2 ALA B N 1
ATOM 732 C CA . ALA B 1 2 ? -12.367 -1.896 16.031 1 41.34 2 ALA B CA 1
ATOM 733 C C . ALA B 1 2 ? -11.383 -1.899 14.867 1 41.34 2 ALA B C 1
ATOM 735 O O . ALA B 1 2 ? -10.227 -2.303 15.031 1 41.34 2 ALA B O 1
ATOM 736 N N . LEU B 1 3 ? -11.75 -2.295 13.695 1 55.75 3 LEU B N 1
ATOM 737 C CA . LEU B 1 3 ? -10.938 -2.258 12.484 1 55.75 3 LEU B CA 1
ATOM 738 C C . LEU B 1 3 ? -9.977 -1.078 12.516 1 55.75 3 LEU B C 1
ATOM 740 O O . LEU B 1 3 ? -10.391 0.07 12.672 1 55.75 3 LEU B O 1
ATOM 744 N N . THR B 1 4 ? -8.867 -1.318 13.195 1 74.44 4 THR B N 1
ATOM 745 C CA . THR B 1 4 ? -7.965 -0.178 13.336 1 74.44 4 THR B CA 1
ATOM 746 C C . THR B 1 4 ? -7.535 0.34 11.969 1 74.44 4 THR B C 1
ATOM 748 O O . THR B 1 4 ? -6.91 -0.387 11.195 1 74.44 4 THR B O 1
ATOM 751 N N . SER B 1 5 ? -8.188 1.341 11.5 1 91.25 5 SER B N 1
ATOM 752 C CA . SER B 1 5 ? -7.941 1.998 10.227 1 91.25 5 SER B CA 1
ATOM 753 C C . SER B 1 5 ? -6.648 2.811 10.258 1 91.25 5 SER B C 1
ATOM 755 O O . SER B 1 5 ? -6.578 3.896 9.672 1 91.25 5 SER B O 1
ATOM 757 N N . VAL B 1 6 ? -5.652 2.293 11.023 1 91.75 6 VAL B N 1
ATOM 758 C CA . VAL B 1 6 ? -4.379 2.994 11.109 1 91.75 6 VAL B CA 1
ATOM 759 C C . VAL B 1 6 ? -3.314 2.229 10.328 1 91.75 6 VAL B C 1
ATOM 761 O O . VAL B 1 6 ? -3.461 1.028 10.078 1 91.75 6 VAL B O 1
ATOM 764 N N . ILE B 1 7 ? -2.381 2.949 9.852 1 92.5 7 ILE B N 1
ATOM 765 C CA . ILE B 1 7 ? -1.253 2.291 9.195 1 92.5 7 ILE B CA 1
ATOM 766 C C . ILE B 1 7 ? -0.43 1.531 10.234 1 92.5 7 ILE B C 1
ATOM 768 O O . ILE B 1 7 ? 0.042 2.117 11.211 1 92.5 7 ILE B O 1
ATOM 772 N N . PRO B 1 8 ? -0.3 0.324 9.945 1 90 8 PRO B N 1
ATOM 773 C CA . PRO B 1 8 ? 0.543 -0.42 10.883 1 90 8 PRO B CA 1
ATOM 774 C C . PRO B 1 8 ? 2.002 0.032 10.852 1 90 8 PRO B C 1
ATOM 776 O O . PRO B 1 8 ? 2.539 0.323 9.781 1 90 8 PRO B O 1
ATOM 779 N N . ARG B 1 9 ? 2.615 0.091 12.055 1 90.31 9 ARG B N 1
ATOM 780 C CA . ARG B 1 9 ? 3.998 0.549 12.133 1 90.31 9 ARG B CA 1
ATOM 781 C C . ARG B 1 9 ? 4.926 -0.368 11.344 1 90.31 9 ARG B C 1
ATOM 783 O O . ARG B 1 9 ? 5.973 0.067 10.859 1 90.31 9 ARG B O 1
ATOM 790 N N . GLU B 1 10 ? 4.48 -1.604 11.094 1 90.44 10 GLU B N 1
ATOM 791 C CA . GLU B 1 10 ? 5.281 -2.6 10.391 1 90.44 10 GLU B CA 1
ATOM 792 C C . GLU B 1 10 ? 5.449 -2.234 8.922 1 90.44 10 GLU B C 1
ATOM 794 O O . GLU B 1 10 ? 6.352 -2.738 8.25 1 90.44 10 GLU B O 1
ATOM 799 N N . LEU B 1 11 ? 4.582 -1.355 8.469 1 90.62 11 LEU B N 1
ATOM 800 C CA . LEU B 1 11 ? 4.734 -0.889 7.09 1 90.62 11 LEU B CA 1
ATOM 801 C C . LEU B 1 11 ? 6.062 -0.162 6.906 1 90.62 11 LEU B C 1
ATOM 803 O O . LEU B 1 11 ? 6.652 -0.207 5.828 1 90.62 11 LEU B O 1
ATOM 807 N N . GLY B 1 12 ? 6.57 0.427 7.984 1 91.94 12 GLY B N 1
ATOM 808 C CA . GLY B 1 12 ? 7.848 1.12 7.961 1 91.94 12 GLY B CA 1
ATOM 809 C C . GLY B 1 12 ? 9.031 0.186 7.781 1 91.94 12 GLY B C 1
ATOM 810 O O . GLY B 1 12 ? 10.141 0.632 7.488 1 91.94 12 GLY B O 1
ATOM 811 N N . ASN B 1 13 ? 8.742 -1.102 7.895 1 90.62 13 ASN B N 1
ATOM 812 C CA . ASN B 1 13 ? 9.805 -2.088 7.727 1 90.62 13 ASN B CA 1
ATOM 813 C C . ASN B 1 13 ? 10.062 -2.383 6.25 1 90.62 13 ASN B C 1
ATOM 815 O O . ASN B 1 13 ? 11.078 -2.992 5.906 1 90.62 13 ASN B O 1
ATOM 819 N N . LEU B 1 14 ? 9.211 -1.95 5.465 1 92.56 14 LEU B N 1
ATOM 820 C CA . LEU B 1 14 ? 9.359 -2.215 4.039 1 92.56 14 LEU B CA 1
ATOM 821 C C . LEU B 1 14 ? 10.258 -1.172 3.379 1 92.56 14 LEU B C 1
ATOM 823 O O . LEU B 1 14 ? 9.82 -0.456 2.475 1 92.56 14 LEU B O 1
ATOM 827 N N . THR B 1 15 ? 11.516 -1.208 3.764 1 93.12 15 THR B N 1
ATOM 828 C CA . THR B 1 15 ? 12.453 -0.153 3.404 1 93.12 15 THR B CA 1
ATOM 829 C C . THR B 1 15 ? 12.828 -0.237 1.927 1 93.12 15 THR B C 1
ATOM 831 O O . THR B 1 15 ? 13.398 0.701 1.371 1 93.12 15 THR B O 1
ATOM 834 N N . PHE B 1 16 ? 12.438 -1.327 1.296 1 94.38 16 PHE B N 1
ATOM 835 C CA . PHE B 1 16 ? 12.758 -1.522 -0.113 1 94.38 16 PHE B CA 1
ATOM 836 C C . PHE B 1 16 ? 11.688 -0.899 -1.003 1 94.38 16 PHE B C 1
ATOM 838 O O . PHE B 1 16 ? 11.828 -0.881 -2.229 1 94.38 16 PHE B O 1
ATOM 845 N N . LEU B 1 17 ? 10.625 -0.255 -0.468 1 95.5 17 LEU B N 1
ATOM 846 C CA . LEU B 1 17 ? 9.523 0.267 -1.268 1 95.5 17 LEU B CA 1
ATOM 847 C C . LEU B 1 17 ? 9.977 1.457 -2.107 1 95.5 17 LEU B C 1
ATOM 849 O O . LEU B 1 17 ? 10.672 2.348 -1.605 1 95.5 17 LEU B O 1
ATOM 853 N N . VAL B 1 18 ? 9.586 1.356 -3.303 1 96.25 18 VAL B N 1
ATOM 854 C CA . VAL B 1 18 ? 9.828 2.469 -4.215 1 96.25 18 VAL B CA 1
ATOM 855 C C . VAL B 1 18 ? 8.539 3.244 -4.449 1 96.25 18 VAL B C 1
ATOM 857 O O . VAL B 1 18 ? 8.562 4.469 -4.598 1 96.25 18 VAL B O 1
ATOM 860 N N . SER B 1 19 ? 7.473 2.461 -4.5 1 96.88 19 SER B N 1
ATOM 861 C CA . SER B 1 19 ? 6.141 3.025 -4.703 1 96.88 19 SER B CA 1
ATOM 862 C C . SER B 1 19 ? 5.152 2.49 -3.674 1 96.88 19 SER B C 1
ATOM 864 O O . SER B 1 19 ? 5.137 1.292 -3.385 1 96.88 19 SER B O 1
ATOM 866 N N . LEU B 1 20 ? 4.391 3.447 -3.125 1 95.94 20 LEU B N 1
ATOM 867 C CA . LEU B 1 20 ? 3.34 3.076 -2.182 1 95.94 20 LEU B CA 1
ATOM 868 C C . LEU B 1 20 ? 2.096 3.934 -2.387 1 95.94 20 LEU B C 1
ATOM 870 O O . LEU B 1 20 ? 2.141 5.152 -2.205 1 95.94 20 LEU B O 1
ATOM 874 N N . ASP B 1 21 ? 1.052 3.238 -2.787 1 96.06 21 ASP B N 1
ATOM 875 C CA . ASP B 1 21 ? -0.222 3.928 -2.975 1 96.06 21 ASP B CA 1
ATOM 876 C C . ASP B 1 21 ? -1.298 3.352 -2.057 1 96.06 21 ASP B C 1
ATOM 878 O O . ASP B 1 21 ? -1.746 2.219 -2.252 1 96.06 21 ASP B O 1
ATOM 882 N N . LEU B 1 22 ? -1.625 4.137 -1.033 1 96.06 22 LEU B N 1
ATOM 883 C CA . LEU B 1 22 ? -2.68 3.781 -0.091 1 96.06 22 LEU B CA 1
ATOM 884 C C . LEU B 1 22 ? -3.848 4.758 -0.191 1 96.06 22 LEU B C 1
ATOM 886 O O . LEU B 1 22 ? -4.621 4.906 0.758 1 96.06 22 LEU B O 1
ATOM 890 N N . GLY B 1 23 ? -3.879 5.363 -1.339 1 95.44 23 GLY B N 1
ATOM 891 C CA . GLY B 1 23 ? -4.941 6.34 -1.523 1 95.44 23 GLY B CA 1
ATOM 892 C C . GLY B 1 23 ? -6.316 5.711 -1.644 1 95.44 23 GLY B C 1
ATOM 893 O O . GLY B 1 23 ? -6.434 4.516 -1.924 1 95.44 23 GLY B O 1
ATOM 894 N N . SER B 1 24 ? -7.367 6.555 -1.415 1 95.94 24 SER B N 1
ATOM 895 C CA . SER B 1 24 ? -8.758 6.164 -1.615 1 95.94 24 SER B CA 1
ATOM 896 C C . SER B 1 24 ? -9.156 5.035 -0.668 1 95.94 24 SER B C 1
ATOM 898 O O . SER B 1 24 ? -9.75 4.043 -1.093 1 95.94 24 SER B O 1
ATOM 900 N N . ASN B 1 25 ? -8.781 5.234 0.569 1 96.75 25 ASN B N 1
ATOM 901 C CA . ASN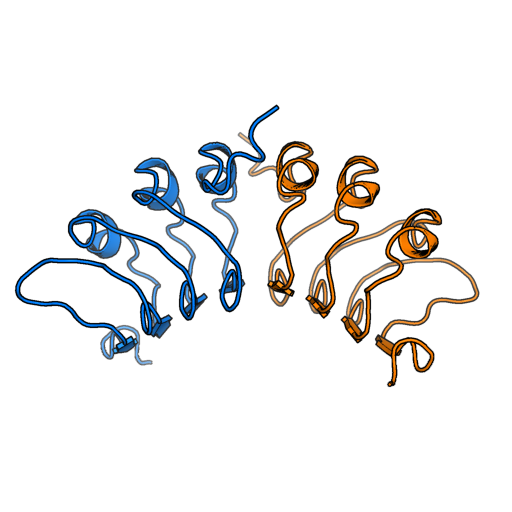 B 1 25 ? -9.18 4.324 1.641 1 96.75 25 ASN B CA 1
ATOM 902 C C . ASN B 1 25 ? -9.781 5.082 2.824 1 96.75 25 ASN B C 1
ATOM 904 O O . ASN B 1 25 ? -10.305 6.184 2.658 1 96.75 25 ASN B O 1
ATOM 908 N N . SER B 1 26 ? -9.859 4.441 4.012 1 95.31 26 SER B N 1
ATOM 909 C CA . SER B 1 26 ? -10.461 5.082 5.18 1 95.31 26 SER B CA 1
ATOM 910 C C . SER B 1 26 ? -9.469 5.164 6.332 1 95.31 26 SER B C 1
ATOM 912 O O . SER B 1 26 ? -9.844 5.023 7.496 1 95.31 26 SER B O 1
ATOM 914 N N . PHE B 1 27 ? -8.234 5.406 5.941 1 94.88 27 PHE B N 1
ATOM 915 C CA . PHE B 1 27 ? -7.258 5.559 7.012 1 94.88 27 PHE B CA 1
ATOM 916 C C . PHE B 1 27 ? -7.578 6.777 7.867 1 94.88 27 PHE B C 1
ATOM 918 O O . PHE B 1 27 ? -8.094 7.777 7.367 1 94.88 27 PHE B O 1
ATOM 925 N N . CYS B 1 28 ? -7.254 6.566 9.125 1 93.06 28 CYS B N 1
ATOM 926 C CA . CYS B 1 28 ? -7.449 7.68 10.047 1 93.06 28 CYS B CA 1
ATOM 927 C C . CYS B 1 28 ? -6.219 7.887 10.922 1 93.06 28 CYS B C 1
ATOM 929 O O . CYS B 1 28 ? -5.242 7.141 10.812 1 93.06 28 CYS B O 1
ATOM 931 N N . ARG B 1 29 ? -6.223 8.891 11.734 1 90.5 29 ARG B N 1
ATOM 932 C CA . ARG B 1 29 ? -5.195 9.234 12.719 1 90.5 29 ARG B CA 1
ATOM 933 C C . ARG B 1 29 ? -3.9 9.648 12.031 1 90.5 29 ARG B C 1
ATOM 935 O O . ARG B 1 29 ? -3.902 10 10.852 1 90.5 29 ARG B O 1
ATOM 942 N N . ASN B 1 30 ? -2.793 9.773 12.805 1 89.44 30 ASN B N 1
ATOM 943 C CA . ASN B 1 30 ? -1.511 10.266 1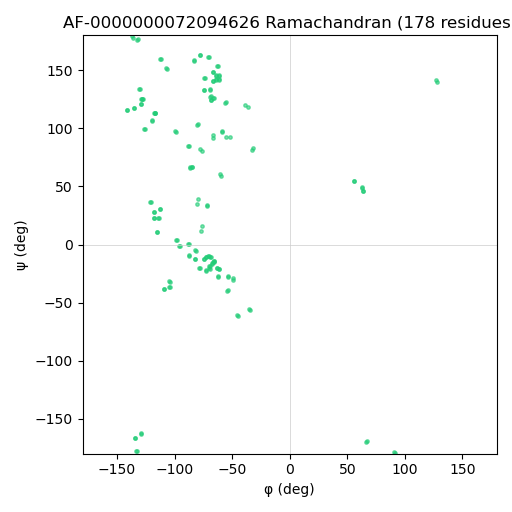2.305 1 89.44 30 ASN B CA 1
ATOM 944 C C . ASN B 1 30 ? -0.706 9.156 11.641 1 89.44 30 ASN B C 1
ATOM 946 O O . ASN B 1 30 ? -0.99 7.969 11.836 1 89.44 30 ASN B O 1
ATOM 950 N N . LEU B 1 31 ? 0.192 9.562 10.828 1 90.69 31 LEU B N 1
ATOM 951 C CA . LEU B 1 31 ? 1.132 8.633 10.211 1 90.69 31 LEU B CA 1
ATOM 952 C C . LEU B 1 31 ? 2.188 8.18 11.219 1 90.69 31 LEU B C 1
ATOM 954 O O . LEU B 1 31 ? 2.725 8.992 11.969 1 90.69 31 LEU B O 1
ATOM 958 N N . PRO B 1 32 ? 2.391 6.906 11.219 1 90.19 32 PRO B N 1
ATOM 959 C CA . PRO B 1 32 ? 3.424 6.438 12.141 1 90.19 32 PRO B CA 1
ATOM 960 C C . PRO B 1 32 ? 4.824 6.91 11.75 1 90.19 32 PRO B C 1
ATOM 962 O O . PRO B 1 32 ? 5.141 6.996 10.562 1 90.19 32 PRO B O 1
ATOM 965 N N . GLN B 1 33 ? 5.672 7.121 12.781 1 92.75 33 GLN B N 1
ATOM 966 C CA . GLN B 1 33 ? 7.016 7.648 12.547 1 92.75 33 GLN B CA 1
ATOM 967 C C . GLN B 1 33 ? 7.895 6.617 11.844 1 92.75 33 GLN B C 1
ATOM 969 O O . GLN B 1 33 ? 8.852 6.977 11.164 1 92.75 33 GLN B O 1
ATOM 974 N N . GLU B 1 34 ? 7.531 5.395 11.938 1 93.88 34 GLU B N 1
ATOM 975 C CA . GLU B 1 34 ? 8.281 4.312 11.312 1 93.88 34 GLU B CA 1
ATOM 976 C C . GLU B 1 34 ? 8.297 4.445 9.789 1 93.88 34 GLU B C 1
ATOM 978 O O . GLU B 1 34 ? 9.156 3.877 9.117 1 93.88 34 GLU B O 1
ATOM 983 N N . MET B 1 35 ? 7.348 5.199 9.227 1 93 35 MET B N 1
ATOM 984 C CA . MET B 1 35 ? 7.324 5.418 7.785 1 93 35 MET B CA 1
ATOM 985 C C . MET B 1 35 ? 8.539 6.23 7.336 1 93 35 MET B C 1
ATOM 987 O O . MET B 1 35 ? 8.867 6.258 6.148 1 93 35 MET B O 1
ATOM 991 N N . ALA B 1 36 ? 9.188 6.805 8.281 1 92.94 36 ALA B N 1
ATOM 992 C CA . ALA B 1 36 ? 10.398 7.562 7.98 1 92.94 36 ALA B CA 1
ATOM 993 C C . ALA B 1 36 ? 11.508 6.645 7.477 1 92.94 36 ALA B C 1
ATOM 995 O O . ALA B 1 36 ? 12.484 7.109 6.875 1 92.94 36 ALA B O 1
ATOM 996 N N . HIS B 1 37 ? 11.344 5.422 7.672 1 94.25 37 HIS B N 1
ATOM 997 C CA . HIS B 1 37 ? 12.359 4.457 7.277 1 94.25 37 HIS B CA 1
ATOM 998 C C . HIS B 1 37 ? 12.258 4.121 5.793 1 94.25 37 HIS B C 1
ATOM 1000 O O . HIS B 1 37 ? 13.148 3.482 5.23 1 94.25 37 HIS B O 1
ATOM 1006 N N . LEU B 1 38 ? 11.234 4.648 5.168 1 94 38 LEU B N 1
ATOM 1007 C CA . LEU B 1 38 ? 11.023 4.312 3.766 1 94 38 LEU B CA 1
ATOM 1008 C C . LEU B 1 38 ? 11.812 5.246 2.857 1 94 38 LEU B C 1
ATOM 1010 O O . LEU B 1 38 ? 11.242 5.934 2.01 1 94 38 LEU B O 1
ATOM 1014 N N . GLY B 1 39 ? 13.062 5.125 2.965 1 91.44 39 GLY B N 1
ATOM 1015 C CA . GLY B 1 39 ? 13.977 6.074 2.35 1 91.44 39 GLY B CA 1
ATOM 1016 C C . GLY B 1 39 ? 14.086 5.906 0.845 1 91.44 39 GLY B C 1
ATOM 1017 O O . GLY B 1 39 ? 14.609 6.785 0.154 1 91.44 39 GLY B O 1
ATOM 1018 N N . ARG B 1 40 ? 13.586 4.812 0.282 1 94 40 ARG B N 1
ATOM 1019 C CA . ARG B 1 40 ? 13.711 4.551 -1.148 1 94 40 ARG B CA 1
ATOM 1020 C C . ARG B 1 40 ? 12.438 4.949 -1.891 1 94 40 ARG B C 1
ATOM 1022 O O . ARG B 1 40 ? 12.375 4.855 -3.117 1 94 40 ARG B O 1
ATOM 1029 N N . LEU B 1 41 ? 11.477 5.512 -1.218 1 94.25 41 LEU B N 1
ATOM 1030 C CA . LEU B 1 41 ? 10.188 5.848 -1.821 1 94.25 41 LEU B CA 1
ATOM 1031 C C . LEU B 1 41 ? 10.344 6.984 -2.828 1 94.25 41 LEU B C 1
ATOM 1033 O O . LEU B 1 41 ? 10.93 8.023 -2.516 1 94.25 41 LEU B O 1
ATOM 1037 N N . LYS B 1 42 ? 9.852 6.703 -3.984 1 93.94 42 LYS B N 1
ATOM 1038 C CA . LYS B 1 42 ? 9.797 7.742 -5.012 1 93.94 42 LYS B CA 1
ATOM 1039 C C . LYS B 1 42 ? 8.375 8.273 -5.18 1 93.94 42 LYS B C 1
ATOM 1041 O O . LYS B 1 42 ? 8.188 9.438 -5.539 1 93.94 42 LYS B O 1
ATOM 1046 N N . PHE B 1 43 ? 7.438 7.371 -4.957 1 94 43 PHE B N 1
ATOM 1047 C CA . PHE B 1 43 ? 6.023 7.715 -5.082 1 94 43 PHE B CA 1
ATOM 1048 C C . PHE B 1 43 ? 5.258 7.32 -3.828 1 94 43 PHE B C 1
ATOM 1050 O O . PHE B 1 43 ? 5.348 6.18 -3.371 1 94 43 PHE B O 1
ATOM 1057 N N . LEU B 1 44 ? 4.555 8.32 -3.244 1 93.69 44 LEU B N 1
ATOM 1058 C CA . LEU B 1 44 ? 3.697 8.078 -2.088 1 93.69 44 LEU B CA 1
ATOM 1059 C C . LEU B 1 44 ? 2.354 8.789 -2.25 1 93.69 44 LEU B C 1
ATOM 1061 O O . LEU B 1 44 ? 2.301 10.016 -2.357 1 93.69 44 LEU B O 1
ATOM 1065 N N . ASP B 1 45 ? 1.352 7.953 -2.297 1 94.38 45 ASP B N 1
ATOM 1066 C CA . ASP B 1 45 ? 0.003 8.508 -2.365 1 94.38 45 ASP B CA 1
ATOM 1067 C C . ASP B 1 45 ? -0.815 8.117 -1.138 1 94.38 45 ASP B C 1
ATOM 1069 O O . ASP B 1 45 ? -1.094 6.938 -0.921 1 94.38 45 ASP B O 1
ATOM 1073 N N . LEU B 1 46 ? -1.15 9.078 -0.324 1 93.81 46 LEU B N 1
ATOM 1074 C CA . LEU B 1 46 ? -1.986 8.883 0.856 1 93.81 46 LEU B CA 1
ATOM 1075 C C . LEU B 1 46 ? -3.281 9.68 0.741 1 93.81 46 LEU B C 1
ATOM 1077 O O . LEU B 1 46 ? -3.943 9.945 1.747 1 93.81 46 LEU B O 1
ATOM 1081 N N . SER B 1 47 ? -3.635 9.977 -0.534 1 92.81 47 SER B N 1
ATOM 1082 C CA . SER B 1 47 ? -4.746 10.891 -0.76 1 92.81 47 SER B CA 1
ATOM 1083 C C . SER B 1 47 ? -6.086 10.203 -0.55 1 92.81 47 SER B C 1
ATOM 1085 O O . SER B 1 47 ? -6.168 8.969 -0.576 1 92.81 47 SER B O 1
ATOM 1087 N N . PHE B 1 48 ? -7.172 11.031 -0.379 1 93.81 48 PHE B N 1
ATOM 1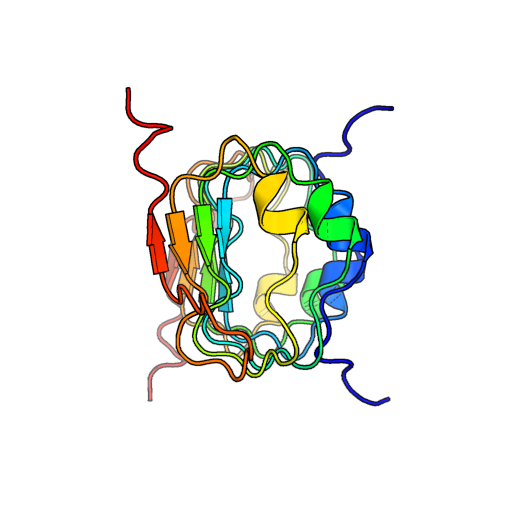088 C CA . PHE B 1 48 ? -8.547 10.555 -0.242 1 93.81 48 PHE B CA 1
ATOM 1089 C C . PHE B 1 48 ? -8.664 9.555 0.899 1 93.81 48 PHE B C 1
ATOM 1091 O O . PHE B 1 48 ? -9.148 8.438 0.707 1 93.81 48 PHE B O 1
ATOM 1098 N N . ASN B 1 4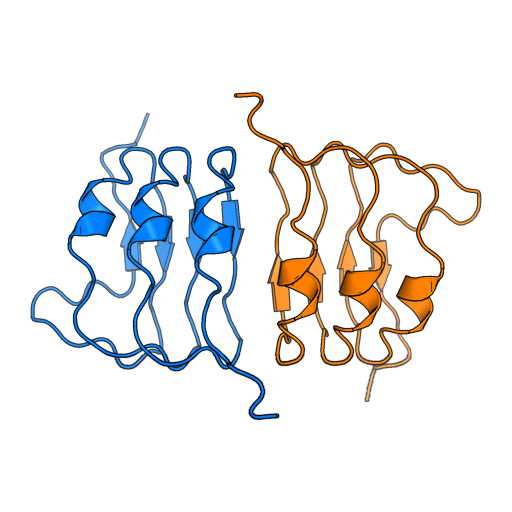9 ? -8.18 10.094 2.037 1 95.5 49 ASN B N 1
ATOM 1099 C CA . ASN B 1 49 ? -8.312 9.375 3.303 1 95.5 49 ASN B CA 1
ATOM 1100 C C . ASN B 1 49 ? -8.789 10.305 4.422 1 95.5 49 ASN B C 1
ATOM 1102 O O . ASN B 1 49 ? -9.477 11.289 4.164 1 95.5 49 ASN B O 1
ATOM 1106 N N . GLY B 1 50 ? -8.648 9.789 5.656 1 94 50 GLY B N 1
ATOM 1107 C CA . GLY B 1 50 ? -9.039 10.586 6.805 1 94 50 GLY B CA 1
ATOM 1108 C C . GLY B 1 50 ? -7.887 10.891 7.738 1 94 50 GLY B C 1
ATOM 1109 O O . GLY B 1 50 ? -8.078 11.031 8.953 1 94 50 GLY B O 1
ATOM 1110 N N . PHE B 1 51 ? -6.68 10.945 7.184 1 91.75 51 PHE B N 1
ATOM 1111 C CA . PHE B 1 51 ? -5.527 11.258 8.023 1 91.75 51 PHE B CA 1
ATOM 1112 C C . PHE B 1 51 ? -5.676 12.641 8.648 1 91.75 51 PHE B C 1
ATOM 1114 O O . PHE B 1 51 ? -6.227 13.555 8.023 1 91.75 51 PHE B O 1
ATOM 1121 N N . SER B 1 52 ? -5.168 12.656 9.781 1 90.5 52 SER B N 1
ATOM 1122 C CA . SER B 1 52 ? -5.227 13.922 10.508 1 90.5 52 SER B CA 1
ATOM 1123 C C . SER B 1 52 ? -3.904 14.219 11.203 1 90.5 52 SER B C 1
ATOM 1125 O O . SER B 1 52 ? -2.941 13.461 11.078 1 90.5 52 SER B O 1
ATOM 1127 N N . GLY B 1 53 ? -3.898 15.422 11.891 1 87.81 53 GLY B N 1
ATOM 1128 C CA . GLY B 1 53 ? -2.691 15.836 12.586 1 87.81 53 GLY B CA 1
ATOM 1129 C C . GLY B 1 53 ? -1.768 16.672 11.727 1 87.81 53 GLY B C 1
ATOM 1130 O O . GLY B 1 53 ? -2.105 17.016 10.594 1 87.81 53 GLY B O 1
ATOM 1131 N N . LYS B 1 54 ? -0.693 17.031 12.273 1 85.38 54 LYS B N 1
ATOM 1132 C CA . LYS B 1 54 ? 0.288 17.844 11.555 1 85.38 54 LYS B CA 1
ATOM 1133 C C . LYS B 1 54 ? 1.042 17 10.531 1 85.38 54 LYS B C 1
ATOM 1135 O O . LYS B 1 54 ? 1.306 15.82 10.758 1 85.38 54 LYS B O 1
ATOM 1140 N N . VAL B 1 55 ? 1.366 17.516 9.43 1 83.88 55 VAL B N 1
ATOM 1141 C CA . VAL B 1 55 ? 2.213 16.859 8.445 1 83.88 55 VAL B CA 1
ATOM 1142 C C . VAL B 1 55 ? 3.545 16.469 9.086 1 83.88 5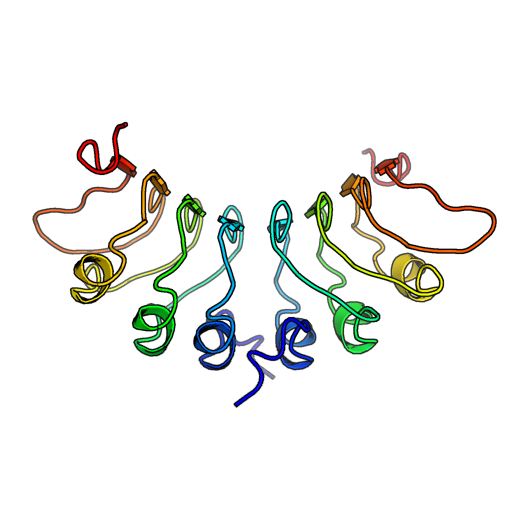5 VAL B C 1
ATOM 1144 O O . VAL B 1 55 ? 4.25 17.328 9.625 1 83.88 55 VAL B O 1
ATOM 1147 N N . PRO B 1 56 ? 3.842 15.281 9.055 1 83.56 56 PRO B N 1
ATOM 1148 C CA . PRO B 1 56 ? 5.039 14.828 9.766 1 83.56 56 PRO B CA 1
ATOM 1149 C C . PRO B 1 56 ? 6.324 15.43 9.203 1 83.56 56 PRO B C 1
ATOM 1151 O O . PRO B 1 56 ? 6.461 15.578 7.988 1 83.56 56 PRO B O 1
ATOM 1154 N N . SER B 1 57 ? 7.234 15.758 10.07 1 81.31 57 SER B N 1
ATOM 1155 C CA . SER B 1 57 ? 8.5 16.359 9.656 1 81.31 57 SER B CA 1
ATOM 1156 C C . SER B 1 57 ? 9.398 15.328 8.984 1 81.31 57 SER B C 1
ATOM 1158 O O . SER B 1 57 ? 10.281 15.688 8.203 1 81.31 57 SER B O 1
ATOM 1160 N N . TRP B 1 58 ? 9.102 14.125 9.297 1 83.75 58 TRP B N 1
ATOM 1161 C CA . TRP B 1 58 ? 9.984 13.086 8.781 1 83.75 58 TRP B CA 1
ATOM 1162 C C . TRP B 1 58 ? 9.812 12.93 7.27 1 83.75 58 TRP B C 1
ATOM 1164 O O . TRP B 1 58 ? 10.57 12.203 6.621 1 83.75 58 TRP B O 1
ATOM 1174 N N . PHE B 1 59 ? 8.805 13.547 6.605 1 83.94 59 PHE B N 1
ATOM 1175 C CA . PHE B 1 59 ? 8.719 13.547 5.148 1 83.94 59 PHE B CA 1
ATOM 1176 C C . PHE B 1 59 ? 10.008 14.055 4.523 1 83.94 59 PHE B C 1
ATOM 1178 O O . PHE B 1 59 ? 10.383 13.633 3.428 1 83.94 59 PHE B O 1
ATOM 1185 N N . GLY B 1 60 ? 10.617 14.852 5.293 1 80.88 60 GLY B N 1
ATOM 1186 C CA . GLY B 1 60 ? 11.891 15.398 4.844 1 80.88 60 GLY B CA 1
ATOM 1187 C C . GLY B 1 60 ? 12.984 14.359 4.746 1 80.88 60 GLY B C 1
ATOM 1188 O O . GLY B 1 60 ? 13.992 14.57 4.066 1 80.88 60 GLY B O 1
ATOM 1189 N N . PHE B 1 61 ? 12.781 13.188 5.383 1 84.12 61 PHE B N 1
ATOM 1190 C CA . PHE B 1 61 ? 13.781 12.125 5.379 1 84.12 61 PHE B CA 1
ATOM 1191 C C . PHE B 1 61 ? 13.617 11.227 4.16 1 84.12 61 PHE B C 1
ATOM 1193 O O . PHE B 1 61 ? 14.461 10.375 3.887 1 84.12 61 PHE B O 1
ATOM 1200 N N . LEU B 1 62 ? 12.523 11.484 3.518 1 88.5 62 LEU B N 1
ATOM 1201 C CA . LEU B 1 62 ? 12.32 10.7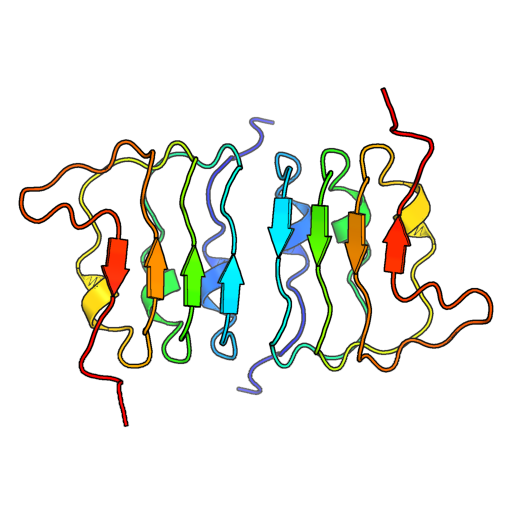03 2.301 1 88.5 62 LEU B CA 1
ATOM 1202 C C . LEU B 1 62 ? 12.977 11.383 1.103 1 88.5 62 LEU B C 1
ATOM 1204 O O . LEU B 1 62 ? 12.281 11.961 0.257 1 88.5 62 LEU B O 1
ATOM 1208 N N . HIS B 1 63 ? 14.266 11.148 0.912 1 86.56 63 HIS B N 1
ATOM 1209 C CA . HIS B 1 63 ? 15.094 11.93 0.003 1 86.56 63 HIS B CA 1
ATOM 1210 C C . HIS B 1 63 ? 14.859 11.523 -1.447 1 86.56 63 HIS B C 1
ATOM 1212 O O . HIS B 1 63 ? 15.141 12.297 -2.367 1 86.56 63 HIS B O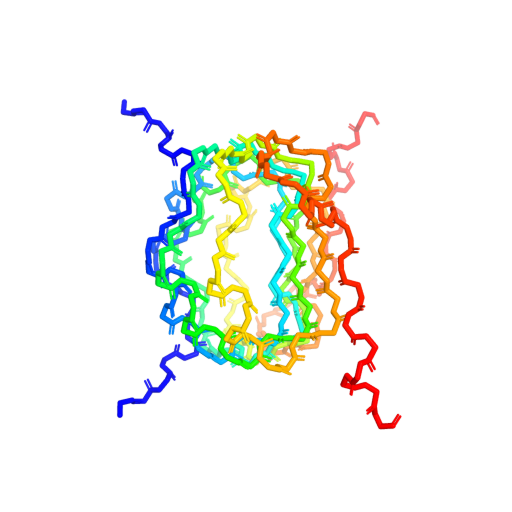 1
ATOM 1218 N N . GLN B 1 64 ? 14.336 10.383 -1.629 1 90.69 64 GLN B N 1
ATOM 1219 C CA . GLN B 1 64 ? 14.141 9.922 -3 1 90.69 64 GLN B CA 1
ATOM 1220 C C . GLN B 1 64 ? 12.719 10.211 -3.479 1 90.69 64 GLN B C 1
ATOM 1222 O O . GLN B 1 64 ? 12.383 9.945 -4.633 1 90.69 64 GLN B O 1
ATOM 1227 N N . LEU B 1 65 ? 11.922 10.797 -2.59 1 89.94 65 LEU B N 1
ATOM 1228 C CA . LEU B 1 65 ? 10.516 11.047 -2.908 1 89.94 65 LEU B CA 1
ATOM 1229 C C . LEU B 1 65 ? 10.391 12.078 -4.023 1 89.94 65 LEU B C 1
ATOM 1231 O O . LEU B 1 65 ? 10.984 13.164 -3.947 1 89.94 65 LEU B O 1
ATOM 1235 N N . GLN B 1 66 ? 9.695 11.703 -5.008 1 89.31 66 GLN B N 1
ATOM 1236 C CA . GLN B 1 66 ? 9.453 12.578 -6.148 1 89.31 66 GLN B CA 1
ATOM 1237 C C . GLN B 1 66 ? 8 13.055 -6.176 1 89.31 66 GLN B C 1
ATOM 1239 O O . GLN B 1 66 ? 7.727 14.195 -6.543 1 89.31 66 GLN B O 1
ATOM 1244 N N . VAL B 1 67 ? 7.133 12.156 -5.812 1 90 67 VAL B N 1
ATOM 1245 C CA . VAL B 1 67 ? 5.715 12.492 -5.828 1 90 67 VAL B CA 1
ATOM 1246 C C . VAL B 1 67 ? 5.09 12.141 -4.48 1 90 67 VAL B C 1
ATOM 1248 O O . VAL B 1 67 ? 5.23 11.016 -3.996 1 90 67 VAL B O 1
ATOM 1251 N N . LEU B 1 68 ? 4.461 13.102 -3.867 1 90.44 68 LEU B N 1
ATOM 1252 C CA . LEU B 1 68 ? 3.703 12.945 -2.631 1 90.44 68 LEU B CA 1
ATOM 1253 C C . LEU B 1 68 ? 2.309 13.539 -2.768 1 90.44 68 LEU B C 1
ATOM 1255 O O . LEU B 1 68 ? 2.162 14.711 -3.141 1 90.44 68 LEU B O 1
ATOM 1259 N N . ASN B 1 69 ? 1.354 12.672 -2.568 1 90.75 69 ASN B N 1
ATOM 1260 C CA . ASN B 1 69 ? -0.025 13.141 -2.611 1 90.75 69 ASN B CA 1
ATOM 1261 C C . ASN B 1 69 ? -0.72 12.969 -1.264 1 90.75 69 ASN B C 1
ATOM 1263 O O . ASN B 1 69 ? -0.959 11.844 -0.826 1 90.75 69 ASN B O 1
ATOM 1267 N N . LEU B 1 70 ? -1.073 14 -0.584 1 90 70 LEU B N 1
ATOM 1268 C CA . LEU B 1 70 ? -1.736 13.992 0.715 1 90 70 LEU B CA 1
ATOM 1269 C C . LEU B 1 70 ? -3.135 14.594 0.619 1 90 70 LEU B C 1
ATOM 1271 O O . LEU B 1 70 ? -3.801 14.789 1.637 1 90 70 LEU B O 1
ATOM 1275 N N . GLY B 1 71 ? -3.48 14.75 -0.637 1 88.31 71 GLY B N 1
ATOM 1276 C CA . GLY B 1 71 ? -4.723 15.477 -0.848 1 88.31 71 GLY B CA 1
ATOM 1277 C C . GLY B 1 71 ? -5.934 14.766 -0.267 1 88.31 71 GLY B C 1
ATOM 1278 O O . GLY B 1 71 ? -5.941 13.539 -0.151 1 88.31 71 GLY B O 1
ATOM 1279 N N . ASN B 1 72 ? -6.977 15.68 0.077 1 89.56 72 ASN B N 1
ATOM 1280 C CA . ASN B 1 72 ? -8.258 15.164 0.551 1 89.56 72 ASN B CA 1
ATOM 1281 C C . ASN B 1 72 ? -8.094 14.391 1.856 1 89.56 72 ASN B C 1
ATOM 1283 O O . ASN B 1 72 ? -8.547 13.25 1.967 1 89.56 72 ASN B O 1
ATOM 1287 N N . ASN B 1 73 ? -7.422 15.039 2.729 1 91.94 73 ASN B N 1
ATOM 1288 C CA . ASN B 1 73 ? -7.25 14.625 4.117 1 91.94 73 ASN B CA 1
ATOM 1289 C C . ASN B 1 73 ? -7.492 15.773 5.082 1 91.94 73 ASN B C 1
ATOM 1291 O O . ASN B 1 73 ? -8.023 16.812 4.695 1 91.94 73 ASN B O 1
ATOM 1295 N N . SER B 1 74 ? -7.289 15.438 6.363 1 90.31 74 SER B N 1
ATOM 1296 C CA . SER B 1 74 ? -7.531 16.469 7.363 1 90.31 74 SER B CA 1
ATOM 1297 C C . SER B 1 74 ? -6.234 16.906 8.039 1 90.31 74 SER B C 1
ATOM 1299 O O . SER B 1 74 ? -6.215 17.172 9.242 1 90.31 74 SER B O 1
ATOM 1301 N N . PHE B 1 75 ? -5.164 16.812 7.266 1 86.19 75 PHE B N 1
ATOM 1302 C CA . PHE B 1 75 ? -3.893 17.25 7.836 1 86.19 75 PHE B CA 1
ATOM 1303 C C . PHE B 1 75 ? -3.941 18.719 8.203 1 86.19 75 PHE B C 1
ATOM 1305 O O . PHE B 1 75 ? -4.641 19.5 7.551 1 86.19 75 PHE B O 1
ATOM 1312 N N . THR B 1 76 ? -3.338 18.953 9.227 1 81.81 76 THR B N 1
ATOM 1313 C CA . THR B 1 76 ? -3.219 20.344 9.633 1 81.81 76 THR B CA 1
ATOM 1314 C C . THR B 1 76 ? -1.77 20.812 9.547 1 81.81 76 THR B C 1
ATOM 1316 O O . THR B 1 76 ? -0.855 20 9.406 1 81.81 76 THR B O 1
ATOM 1319 N N . GLY B 1 77 ? -1.539 22.094 9.484 1 70.81 77 GLY B N 1
ATOM 1320 C CA . GLY B 1 77 ? -0.213 22.703 9.492 1 70.81 77 GLY B CA 1
ATOM 1321 C C . GLY B 1 77 ? 0.019 23.641 8.336 1 70.81 77 GLY B C 1
ATOM 1322 O O . GLY B 1 77 ? -0.729 23.641 7.355 1 70.81 77 GLY B O 1
ATOM 1323 N N . SER B 1 78 ? 0.641 24.672 8.492 1 58.72 78 SER B N 1
ATOM 1324 C CA . SER B 1 78 ? 0.824 25.828 7.621 1 58.72 78 SER B CA 1
ATOM 1325 C C . SER B 1 78 ? 1.16 25.406 6.195 1 58.72 78 SER B C 1
ATOM 1327 O O . SER B 1 78 ? 0.78 26.078 5.234 1 58.72 78 SER B O 1
ATOM 1329 N N . MET B 1 79 ? 2.232 24.734 6.074 1 55.75 79 MET B N 1
ATOM 1330 C CA . MET B 1 79 ? 2.814 24.422 4.773 1 55.75 79 MET B CA 1
ATOM 1331 C C . MET B 1 79 ? 2.107 23.234 4.129 1 55.75 79 MET B C 1
ATOM 1333 O O . MET B 1 79 ? 2.729 22.203 3.881 1 55.75 79 MET B O 1
ATOM 1337 N N . LEU B 1 80 ? 0.827 23.078 4.309 1 55.66 80 LEU B N 1
ATOM 1338 C CA . LEU B 1 80 ? 0.099 21.844 4.031 1 55.66 80 LEU B CA 1
ATOM 1339 C C . LEU B 1 80 ? 0.207 21.469 2.555 1 55.66 80 LEU B C 1
ATOM 1341 O O . LEU B 1 80 ? -0.305 22.188 1.69 1 55.66 80 LEU B O 1
ATOM 1345 N N . LEU B 1 81 ? 1.347 21.25 2.072 1 55.31 81 LEU B N 1
ATOM 1346 C CA . LEU B 1 81 ? 1.434 20.875 0.665 1 55.31 81 LEU B CA 1
ATOM 1347 C C . LEU B 1 81 ? 0.802 19.5 0.426 1 55.31 81 LEU B C 1
ATOM 1349 O O . LEU B 1 81 ? 1.149 18.531 1.096 1 55.31 81 LEU B O 1
ATOM 1353 N N . HIS B 1 82 ? -0.475 19.516 0.052 1 59.06 82 HIS B N 1
ATOM 1354 C CA . HIS B 1 82 ? -1.28 18.344 -0.294 1 59.06 82 HIS B CA 1
ATOM 1355 C C . HIS B 1 82 ? -0.601 17.5 -1.37 1 59.06 82 HIS B C 1
ATOM 1357 O O . HIS B 1 82 ? -0.759 16.281 -1.402 1 59.06 82 HIS B O 1
ATOM 1363 N N . PHE B 1 83 ? 0.004 18.25 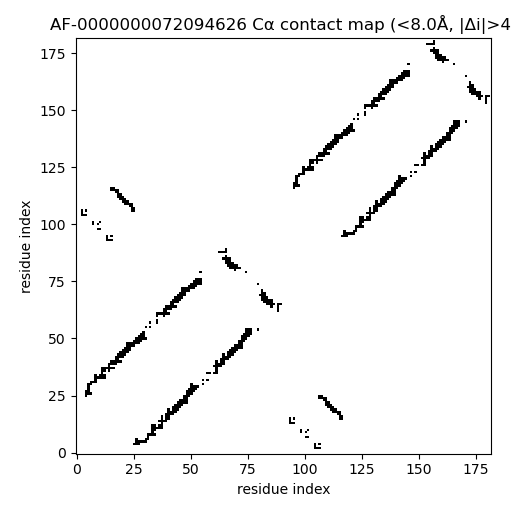-2.303 1 60.09 83 PHE B N 1
ATOM 1364 C CA . PHE B 1 83 ? 0.788 17.594 -3.344 1 60.09 83 PHE B CA 1
ATOM 1365 C C . PHE B 1 83 ? 2.199 18.172 -3.4 1 60.09 83 PHE B C 1
ATOM 1367 O O . PHE B 1 83 ? 2.375 19.375 -3.576 1 60.09 83 PHE B O 1
ATOM 1374 N N . LEU B 1 84 ? 3.1 17.438 -2.785 1 62.31 84 LEU B N 1
ATOM 1375 C CA . LEU B 1 84 ? 4.473 17.922 -2.865 1 62.31 84 LEU B CA 1
ATOM 1376 C C . LEU B 1 84 ? 5.25 17.156 -3.938 1 62.31 84 LEU B C 1
ATOM 1378 O O . LEU B 1 84 ? 5.152 15.938 -4.035 1 62.31 84 LEU B O 1
ATOM 1382 N N . ILE B 1 85 ? 5.332 17.812 -5.156 1 57.97 85 ILE B N 1
ATOM 1383 C CA . ILE B 1 85 ? 6.312 17.328 -6.117 1 57.97 85 ILE B CA 1
ATOM 1384 C C . ILE B 1 85 ? 7.695 17.859 -5.766 1 57.97 85 ILE B C 1
ATOM 1386 O O . ILE B 1 85 ? 7.891 19.078 -5.652 1 57.97 85 ILE B O 1
ATOM 1390 N N . PHE B 1 86 ? 8.422 17.016 -5.23 1 57.03 86 PHE B N 1
ATOM 1391 C CA . PHE B 1 86 ? 9.773 17.438 -4.867 1 57.03 86 PHE B CA 1
ATOM 1392 C C . PHE B 1 86 ? 10.672 17.453 -6.098 1 57.03 86 PHE B C 1
ATOM 1394 O O . PHE B 1 86 ? 10.953 16.422 -6.691 1 57.03 86 PHE B O 1
ATOM 1401 N N . PRO B 1 87 ? 10.508 18.656 -6.848 1 47 87 PRO B N 1
ATOM 1402 C CA . PRO B 1 87 ? 11.359 18.859 -8.023 1 47 87 PRO B CA 1
ATOM 1403 C C . PRO B 1 87 ? 12.766 18.281 -7.844 1 47 87 PRO B C 1
ATOM 1405 O O . PRO B 1 87 ? 13.414 17.906 -8.82 1 47 87 PRO B O 1
ATOM 1408 N N . HIS B 1 88 ? 13.453 18.703 -6.828 1 45.38 88 HIS B N 1
ATOM 1409 C CA . HIS B 1 88 ? 14.875 18.406 -6.953 1 45.38 88 HIS B CA 1
ATOM 1410 C C . HIS B 1 88 ? 15.102 16.953 -7.332 1 45.38 88 HIS B C 1
ATOM 1412 O O . HIS B 1 88 ? 16.234 16.547 -7.582 1 45.38 88 HIS B O 1
ATOM 1418 N N . LEU B 1 89 ? 14.336 15.93 -7.016 1 36.12 89 LEU B N 1
ATOM 1419 C CA . LEU B 1 89 ? 15.008 14.695 -7.426 1 36.12 89 LEU B CA 1
ATOM 1420 C C . LEU B 1 89 ? 14.875 14.484 -8.93 1 36.12 89 LEU B C 1
ATOM 1422 O O . LEU B 1 89 ? 14.719 13.352 -9.391 1 36.12 89 LEU B O 1
ATOM 1426 N N . ARG B 1 90 ? 14.477 15.383 -9.578 1 30.94 90 ARG B N 1
ATOM 1427 C CA . ARG B 1 90 ? 14.805 15.484 -10.992 1 30.94 90 ARG B CA 1
ATOM 1428 C C . ARG B 1 90 ? 16.25 15.055 -11.25 1 30.94 90 ARG B C 1
ATOM 1430 O O . ARG B 1 90 ? 17.141 15.367 -10.461 1 30.94 90 ARG B O 1
ATOM 1437 N N . LEU B 1 91 ? 16.672 13.938 -12.133 1 27.89 91 LEU B N 1
ATOM 1438 C CA . LEU B 1 91 ? 17.859 14.266 -12.93 1 27.89 91 LEU B CA 1
ATOM 1439 C C . LEU B 1 91 ? 17.734 15.664 -13.531 1 27.89 91 LEU B C 1
ATOM 1441 O O . LEU B 1 91 ? 16.625 16.125 -13.789 1 27.89 91 LEU B O 1
#

Foldseek 3Di:
DPPQLEDDLCVLVPLVDQEDAPEQDAREEAHDPSVLSNQNYQYYEHEHYAYEEADDPSVVSNVNHQWYAQYHYHYDDDVPCRIDRPPVVPD/DPPQLEDDLCVLVPLVDQEDAPEQDAREEAHDPSVLSNQNYQYYEHEHYAYEEADDPSVVSNVNHQWYAQYHYHYDDDVPCRIDRPPVVPD

Radius of gyration: 16.44 Å; Cα contacts (8 Å, |Δi|>4): 426; chains: 2; bounding box: 42×48×33 Å

Organism: Capsicum annuum (NCBI:txid4072)

InterPro domains:
  IPR001611 Leucine-rich repeat [PF00560] (17-38)
  IPR001611 Leucine-rich repeat [PF00560] (40-62)
  IPR001611 Leucine-rich repeat [PF00560] (64-80)
  IPR032675 Leucine-rich repeat domain superfamily [G3DSA:3.80.10.10] (1-91)
  IPR053038 Receptor-like Plant Defense [PTHR48064] (3-89)